Protein AF-A0A257ABW2-F1 (afdb_monomer)

pLDDT: mean 87.54, std 12.5, range [40.38, 98.19]

Foldseek 3Di:
DDCPDLQNDDPVVVVVVVVVCVVPDDPVVVVVVVVVSVCCVPPPDNDPVSVQNVVCVVPVDGDDDDDD

Sequence (68 aa):
MVDWGLLGIDEETAERDACKIEHDVDSKTLERLEKFVQFIQNAPHDPKWLKHFRHYINTGKHPKCDEE

Secondary structure (DSSP, 8-state):
-----TT---HHHHHHHHHHHHHHS-HHHHHHHHHHHHHHHT-SS--HHHHHHHHHHHHS-PPP----

Mean predicted aligned error: 5.17 Å

Solvent-accessible surface area (backbone atoms only — not comparable to full-atom values): 4349 Å² total; per-residue (Å²): 137,82,85,47,54,99,83,64,51,54,67,72,60,50,55,60,48,47,62,50,49,66,74,76,47,56,68,72,57,52,52,51,52,52,52,50,54,50,51,61,73,69,41,96,58,88,55,71,64,58,58,36,47,59,46,23,76,77,66,79,43,81,66,82,77,77,88,126

Radius of gyration: 14.26 Å; Cα contacts (8 Å, |Δi|>4): 23; chains: 1; bounding box: 36×22×33 Å

Structure (mmCIF, N/CA/C/O backbone):
data_AF-A0A257ABW2-F1
#
_entry.id   AF-A0A257ABW2-F1
#
loop_
_atom_site.group_PDB
_atom_site.id
_atom_site.type_symbol
_atom_site.label_atom_id
_atom_site.label_alt_id
_atom_site.label_comp_id
_atom_site.label_asym_id
_atom_site.label_entity_id
_atom_site.label_seq_id
_atom_site.pdbx_PDB_ins_code
_atom_site.Cartn_x
_atom_site.Cartn_y
_atom_site.Cartn_z
_atom_site.occupancy
_atom_site.B_iso_or_equiv
_atom_site.auth_seq_id
_atom_site.auth_comp_id
_atom_site.auth_asym_id
_atom_site.auth_atom_id
_atom_site.pdbx_PDB_model_num
ATOM 1 N N . MET A 1 1 ? -0.282 14.358 -15.307 1.00 40.38 1 MET A N 1
ATOM 2 C CA . MET A 1 1 ? 0.123 12.998 -14.898 1.00 40.38 1 MET A CA 1
ATOM 3 C C . MET A 1 1 ? -0.310 12.884 -13.455 1.00 40.38 1 MET A C 1
ATOM 5 O O . MET A 1 1 ? 0.287 13.547 -12.624 1.00 40.38 1 MET A O 1
ATOM 9 N N . VAL A 1 2 ? -1.457 12.260 -13.206 1.00 43.00 2 VAL A N 1
ATOM 10 C CA . VAL A 1 2 ? -2.072 12.239 -11.874 1.00 43.00 2 VAL A CA 1
ATOM 11 C C . VAL A 1 2 ? -1.499 11.019 -11.158 1.00 43.00 2 VAL A C 1
ATOM 13 O O . VAL A 1 2 ? -1.657 9.906 -11.658 1.00 43.00 2 VAL A O 1
ATOM 16 N N . ASP A 1 3 ? -0.745 11.229 -10.078 1.00 54.19 3 ASP A N 1
ATOM 17 C CA . ASP A 1 3 ? -0.258 10.147 -9.217 1.00 54.19 3 ASP A CA 1
ATOM 18 C C . ASP A 1 3 ? -1.457 9.590 -8.436 1.00 54.19 3 ASP A C 1
ATOM 20 O O . ASP A 1 3 ? -1.801 10.048 -7.352 1.00 54.19 3 ASP A O 1
ATOM 24 N N . TRP A 1 4 ? -2.131 8.611 -9.033 1.00 58.16 4 TRP A N 1
ATOM 25 C CA . TRP A 1 4 ? -3.019 7.694 -8.328 1.00 58.16 4 TRP A CA 1
ATOM 26 C C . TRP A 1 4 ? -2.142 6.881 -7.363 1.00 58.16 4 TRP A C 1
ATOM 28 O O . TRP A 1 4 ? -1.086 6.405 -7.779 1.00 58.16 4 TRP A O 1
ATOM 38 N N . GLY A 1 5 ? -2.511 6.789 -6.081 1.00 72.44 5 GLY A N 1
ATOM 39 C CA . GLY A 1 5 ? -1.660 6.292 -4.985 1.00 72.44 5 GLY A CA 1
ATOM 40 C C . GLY A 1 5 ? -1.124 4.855 -5.135 1.00 72.44 5 GLY A C 1
ATOM 41 O O . GLY A 1 5 ? -1.141 4.262 -6.208 1.00 72.44 5 GLY A O 1
ATOM 42 N N . LEU A 1 6 ? -0.642 4.246 -4.043 1.00 85.69 6 LEU A N 1
ATOM 43 C CA . LEU A 1 6 ? 0.021 2.923 -4.058 1.00 85.69 6 LEU A CA 1
ATOM 44 C C . LEU A 1 6 ? -0.728 1.854 -4.882 1.00 85.69 6 LEU A C 1
ATOM 46 O O . LEU A 1 6 ? -0.102 1.074 -5.594 1.00 85.69 6 LEU A O 1
ATOM 50 N N . LEU A 1 7 ? -2.061 1.845 -4.788 1.00 90.44 7 LEU A N 1
ATOM 51 C CA . LEU A 1 7 ? -2.941 0.872 -5.439 1.00 90.44 7 LEU A CA 1
ATOM 52 C C . LEU A 1 7 ? -3.435 1.289 -6.834 1.00 90.44 7 LEU A C 1
ATOM 54 O O . L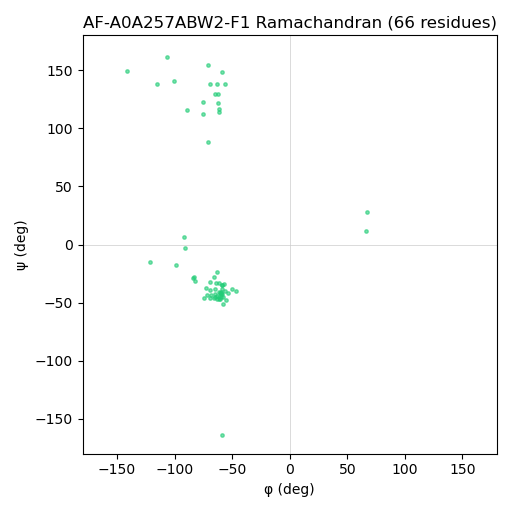EU A 1 7 ? -4.121 0.506 -7.482 1.00 90.44 7 LEU A O 1
ATOM 58 N N . GLY A 1 8 ? -3.092 2.489 -7.311 1.00 88.12 8 GLY A N 1
ATOM 59 C CA . GLY A 1 8 ? -3.493 2.975 -8.634 1.00 88.12 8 GLY A CA 1
ATOM 60 C C . GLY A 1 8 ? -4.998 3.225 -8.793 1.00 88.12 8 GLY A C 1
ATOM 61 O O . GLY A 1 8 ? -5.507 3.108 -9.903 1.00 88.12 8 GLY A O 1
ATOM 62 N N . ILE A 1 9 ? -5.695 3.546 -7.700 1.00 90.56 9 ILE A N 1
ATOM 63 C CA . ILE A 1 9 ? -7.127 3.886 -7.674 1.00 90.56 9 ILE A CA 1
ATOM 64 C C . ILE A 1 9 ? -7.335 5.386 -7.443 1.00 90.56 9 ILE A C 1
ATOM 66 O O . ILE A 1 9 ? -6.424 6.078 -6.977 1.00 90.56 9 ILE A O 1
ATOM 70 N N . ASP A 1 10 ? -8.528 5.877 -7.771 1.00 91.38 10 ASP A N 1
ATOM 71 C CA . ASP A 1 10 ? -8.910 7.264 -7.534 1.00 91.38 10 ASP A CA 1
ATOM 72 C C . ASP A 1 10 ? -9.128 7.594 -6.055 1.00 91.38 10 ASP A C 1
ATOM 74 O O . ASP A 1 10 ? -9.406 6.713 -5.243 1.00 91.38 10 ASP A O 1
ATOM 78 N N . GLU A 1 11 ? -8.952 8.873 -5.713 1.00 89.81 11 GLU A N 1
ATOM 79 C CA . GLU A 1 11 ? -9.039 9.380 -4.338 1.00 89.81 11 GLU A CA 1
ATOM 80 C C . GLU A 1 11 ? -10.420 9.128 -3.722 1.00 89.81 11 GLU A C 1
ATOM 82 O O . GLU A 1 11 ? -10.499 8.643 -2.598 1.00 89.81 11 GLU A O 1
ATOM 87 N N . GLU A 1 12 ? -11.499 9.342 -4.482 1.00 92.94 12 GLU A N 1
ATOM 88 C CA . GLU A 1 12 ? -12.870 9.101 -4.013 1.00 92.94 12 GLU A CA 1
ATOM 89 C C . GLU A 1 12 ? -13.082 7.622 -3.650 1.00 92.94 12 GLU A C 1
ATOM 91 O O . GLU A 1 12 ? -13.630 7.291 -2.593 1.00 92.94 12 GLU A O 1
ATOM 96 N N . THR A 1 13 ? -12.615 6.706 -4.502 1.00 93.94 13 THR A N 1
ATOM 97 C CA . THR A 1 13 ? -12.650 5.268 -4.218 1.00 93.94 13 THR A CA 1
ATOM 98 C C . THR A 1 13 ? -11.767 4.911 -3.023 1.00 93.94 13 THR A C 1
ATOM 100 O O . THR A 1 13 ? -12.206 4.145 -2.164 1.00 93.94 13 THR A O 1
ATOM 103 N N . ALA A 1 14 ? -10.564 5.483 -2.926 1.00 92.31 14 ALA A N 1
ATOM 104 C CA . ALA A 1 14 ? -9.641 5.229 -1.824 1.00 92.31 14 ALA A CA 1
ATOM 105 C C . ALA A 1 14 ? -10.224 5.652 -0.466 1.00 92.31 14 ALA A C 1
ATOM 107 O O . ALA A 1 14 ? -10.194 4.861 0.476 1.00 92.31 14 ALA A O 1
ATOM 108 N N . GLU A 1 15 ? -10.800 6.852 -0.366 1.00 92.00 15 GLU A N 1
ATOM 109 C CA . GLU A 1 15 ? -11.422 7.355 0.866 1.00 92.00 15 GLU A CA 1
ATOM 110 C C . GLU A 1 15 ? -12.621 6.503 1.288 1.00 92.00 15 GLU A C 1
ATOM 112 O O . GLU A 1 15 ? -12.736 6.084 2.446 1.00 92.00 15 GLU A O 1
ATOM 117 N N . ARG A 1 16 ? -13.509 6.197 0.336 1.00 94.81 16 ARG A N 1
ATOM 118 C CA . ARG A 1 16 ? -14.699 5.380 0.596 1.00 94.81 16 ARG A CA 1
ATOM 119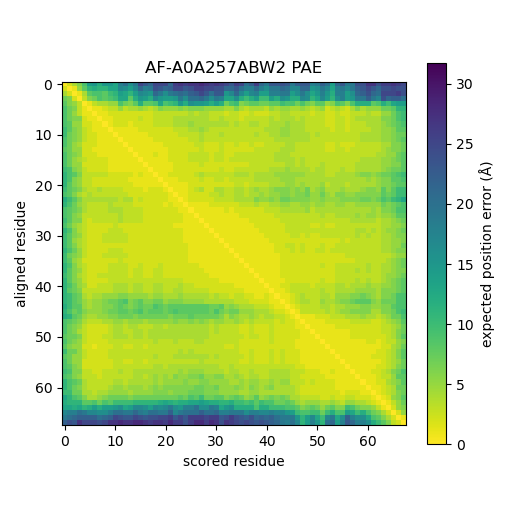 C C . ARG A 1 16 ? -14.333 3.990 1.106 1.00 94.81 16 ARG A C 1
ATOM 121 O O . ARG A 1 16 ? -15.025 3.464 1.979 1.00 94.81 16 ARG A O 1
ATOM 128 N N . ASP A 1 17 ? -13.304 3.373 0.537 1.00 93.81 17 ASP A N 1
ATOM 129 C CA . ASP A 1 17 ? -12.927 2.008 0.891 1.00 93.81 17 ASP A CA 1
ATOM 130 C C . ASP A 1 17 ? -12.071 1.955 2.163 1.00 93.81 17 ASP A C 1
ATOM 132 O O . ASP A 1 17 ? -12.254 1.026 2.950 1.00 93.81 17 ASP A O 1
ATOM 136 N N . ALA A 1 18 ? -11.246 2.971 2.446 1.00 92.06 18 ALA A N 1
ATOM 137 C CA . ALA A 1 18 ? -10.533 3.093 3.722 1.00 92.06 18 ALA A CA 1
ATOM 138 C C . ALA A 1 18 ? -11.502 3.065 4.914 1.00 92.06 18 ALA A C 1
ATOM 140 O O . ALA A 1 18 ? -11.336 2.253 5.820 1.00 92.06 18 ALA A O 1
ATOM 141 N N . CYS A 1 19 ? -12.585 3.846 4.852 1.00 91.69 19 CYS A N 1
ATOM 142 C CA . CYS A 1 19 ? -13.614 3.877 5.895 1.00 91.69 19 CYS A CA 1
ATOM 143 C C . CYS A 1 19 ? -14.266 2.501 6.135 1.00 91.69 19 CYS A C 1
ATOM 145 O O . CYS A 1 19 ? -14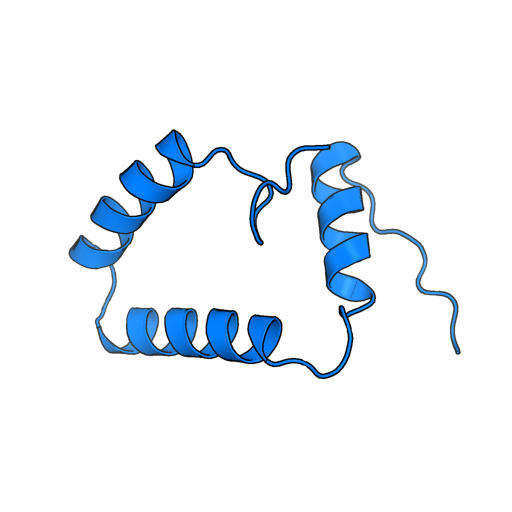.595 2.154 7.264 1.00 91.69 19 CYS A O 1
ATOM 147 N N . LYS A 1 20 ? -14.447 1.677 5.097 1.00 95.00 20 LYS A N 1
ATOM 148 C CA . LYS A 1 20 ? -14.992 0.318 5.270 1.00 95.00 20 LYS A CA 1
ATOM 149 C C . LYS A 1 20 ? -13.958 -0.624 5.877 1.00 95.00 20 LYS A C 1
ATOM 151 O O . LYS A 1 20 ? -14.259 -1.342 6.823 1.00 95.00 20 LYS A O 1
ATOM 156 N N . ILE A 1 21 ? -12.734 -0.589 5.349 1.00 93.69 21 ILE A N 1
ATOM 157 C CA . ILE A 1 21 ? -11.624 -1.426 5.813 1.00 93.69 21 ILE A CA 1
ATOM 158 C C . ILE A 1 21 ? -11.359 -1.174 7.299 1.00 93.69 21 ILE A C 1
ATOM 160 O O . ILE A 1 21 ? -11.231 -2.131 8.055 1.00 93.69 21 ILE A O 1
ATOM 164 N N . GLU A 1 22 ? -11.330 0.084 7.736 1.00 90.00 22 GLU A N 1
ATOM 165 C CA . GLU A 1 22 ? -11.088 0.446 9.137 1.00 90.00 22 GLU A CA 1
ATOM 166 C C . GLU A 1 22 ? -12.148 -0.105 10.101 1.00 90.00 22 GLU A C 1
ATOM 168 O O . GLU A 1 22 ? -11.814 -0.452 11.233 1.00 90.00 22 GLU A O 1
ATOM 173 N N . HIS A 1 23 ? -13.406 -0.220 9.665 1.00 93.06 23 HIS A N 1
ATOM 174 C CA . HIS A 1 23 ? -14.490 -0.741 10.501 1.00 93.06 23 HIS A CA 1
ATOM 175 C C . HIS A 1 23 ? -14.572 -2.275 10.517 1.00 93.06 23 HIS A C 1
ATOM 177 O O . HIS A 1 23 ? -15.009 -2.842 11.519 1.00 93.06 23 HIS A O 1
ATOM 183 N N . ASP A 1 24 ? -14.151 -2.942 9.439 1.00 95.69 24 ASP A N 1
ATOM 184 C CA . ASP A 1 24 ? -14.313 -4.393 9.272 1.00 95.69 24 ASP A CA 1
ATOM 185 C C . ASP A 1 24 ? -13.051 -5.205 9.625 1.00 95.69 24 ASP A C 1
ATOM 187 O O . ASP A 1 24 ? -13.123 -6.422 9.828 1.00 95.69 24 ASP A O 1
ATOM 191 N N . VAL A 1 25 ? -11.880 -4.564 9.683 1.00 95.56 25 VAL A N 1
ATOM 192 C CA . VAL A 1 25 ? -10.584 -5.231 9.877 1.00 95.56 25 VAL A CA 1
ATOM 193 C C . VAL A 1 25 ? -10.099 -5.123 11.325 1.00 95.56 25 VAL A C 1
ATOM 195 O O . VAL A 1 25 ? -10.201 -4.085 11.969 1.00 95.56 25 VAL A O 1
ATOM 198 N N . ASP A 1 26 ? -9.511 -6.208 11.842 1.00 97.81 26 ASP A N 1
ATOM 199 C CA . ASP A 1 26 ? -8.889 -6.233 13.171 1.00 97.81 26 ASP A CA 1
ATOM 200 C C . ASP A 1 26 ? -7.809 -5.146 13.321 1.00 97.81 26 ASP A C 1
ATOM 202 O O . ASP A 1 26 ? -6.972 -4.950 12.432 1.00 97.81 26 ASP A O 1
ATOM 206 N N . SER A 1 27 ? -7.777 -4.481 14.478 1.00 95.75 27 SER A N 1
ATOM 207 C CA . SER A 1 27 ? -6.898 -3.333 14.731 1.00 95.75 27 SER A CA 1
ATOM 208 C C . SER A 1 27 ? -5.413 -3.648 14.535 1.00 95.75 27 SER A C 1
ATOM 210 O O . SER A 1 27 ? -4.666 -2.812 14.027 1.00 95.75 27 SER A O 1
ATOM 212 N N . LYS A 1 28 ? -4.972 -4.873 14.845 1.00 98.00 28 LYS A N 1
ATOM 213 C CA . LYS A 1 28 ? -3.584 -5.302 14.624 1.00 98.00 28 LYS A CA 1
ATOM 214 C C . LYS A 1 28 ? -3.257 -5.441 13.140 1.00 98.00 28 LYS A C 1
ATOM 216 O O . LYS A 1 28 ? -2.113 -5.237 12.732 1.00 98.00 28 LYS A O 1
ATOM 221 N N . THR A 1 29 ? -4.240 -5.823 12.329 1.00 97.56 29 THR A N 1
ATOM 222 C CA . THR A 1 29 ? -4.089 -5.906 10.871 1.00 97.56 29 THR A CA 1
ATOM 223 C C . THR A 1 29 ? -4.014 -4.508 10.269 1.00 97.56 29 THR A C 1
ATOM 225 O O . THR A 1 29 ? -3.120 -4.258 9.462 1.00 97.56 29 THR A O 1
ATOM 228 N N . LEU A 1 30 ? -4.867 -3.581 10.717 1.00 96.19 30 LEU A N 1
ATOM 229 C CA . LEU A 1 30 ? -4.823 -2.181 10.287 1.00 96.19 30 LEU A CA 1
ATOM 230 C C . LEU A 1 30 ? -3.474 -1.525 10.627 1.00 96.19 30 LEU A C 1
ATOM 232 O O . LEU A 1 30 ? -2.842 -0.943 9.749 1.00 96.19 30 LEU A O 1
ATOM 236 N N . GLU A 1 31 ? -2.963 -1.731 11.845 1.00 97.06 31 GLU A N 1
ATOM 237 C CA . GLU A 1 31 ? -1.636 -1.250 12.266 1.00 97.06 31 GLU A CA 1
ATOM 238 C C . GLU A 1 31 ? -0.514 -1.763 11.341 1.00 97.06 31 GLU A C 1
ATOM 240 O O . GLU A 1 31 ? 0.431 -1.045 11.005 1.00 97.06 31 GLU A O 1
ATOM 245 N N . ARG A 1 32 ? -0.596 -3.026 10.902 1.00 98.19 32 ARG A N 1
ATOM 246 C CA . ARG A 1 32 ? 0.385 -3.610 9.974 1.00 98.19 32 ARG A CA 1
ATOM 247 C C . ARG A 1 32 ? 0.286 -3.004 8.577 1.00 98.19 32 ARG A C 1
ATOM 249 O O . ARG A 1 32 ? 1.329 -2.794 7.957 1.00 98.19 32 ARG A O 1
ATOM 256 N N . LEU A 1 33 ? -0.926 -2.739 8.090 1.00 95.44 33 LEU A N 1
ATOM 257 C CA . LEU A 1 33 ? -1.150 -2.083 6.799 1.00 95.44 33 LEU A CA 1
ATOM 258 C C . LEU A 1 33 ? -0.610 -0.651 6.811 1.00 95.44 33 LEU A C 1
ATOM 260 O O . LEU A 1 33 ? 0.125 -0.276 5.899 1.00 95.44 33 LEU A O 1
ATOM 264 N N . GLU A 1 34 ? -0.880 0.109 7.873 1.00 93.94 34 GLU A N 1
ATOM 265 C CA . GLU A 1 34 ? -0.348 1.462 8.058 1.00 93.94 34 GLU A CA 1
ATOM 266 C C . GLU A 1 34 ? 1.187 1.460 8.042 1.00 93.94 34 GLU A C 1
ATOM 268 O O . GLU A 1 34 ? 1.809 2.172 7.250 1.00 93.94 34 GLU A O 1
ATOM 273 N N . LYS A 1 35 ? 1.816 0.589 8.843 1.00 97.25 35 LYS A N 1
ATOM 274 C CA . LYS A 1 35 ? 3.280 0.439 8.871 1.00 97.25 35 LYS A CA 1
ATOM 275 C C . LYS A 1 35 ? 3.859 0.046 7.517 1.00 97.25 35 LYS A C 1
ATOM 277 O O . LYS A 1 35 ? 4.962 0.472 7.183 1.00 97.25 35 LYS A O 1
ATOM 282 N N . PHE A 1 36 ? 3.147 -0.763 6.737 1.00 94.44 36 PHE A N 1
ATOM 283 C CA . PHE A 1 36 ? 3.584 -1.145 5.398 1.00 94.44 36 PHE A CA 1
ATOM 284 C C . PHE A 1 36 ? 3.543 0.040 4.425 1.00 94.44 36 PHE A C 1
ATOM 286 O O . PHE A 1 36 ? 4.516 0.265 3.704 1.00 94.44 36 PHE A O 1
ATOM 293 N N . VAL A 1 37 ? 2.476 0.843 4.453 1.00 91.50 37 VAL A N 1
ATOM 294 C CA . VAL A 1 37 ? 2.390 2.084 3.664 1.00 91.50 37 VAL A CA 1
ATOM 295 C C . VAL A 1 37 ? 3.505 3.052 4.065 1.00 91.50 37 VAL A C 1
ATOM 297 O O . VAL A 1 37 ? 4.229 3.537 3.195 1.00 91.50 37 VAL A O 1
ATOM 300 N N . GLN A 1 38 ? 3.719 3.262 5.367 1.00 92.81 38 GLN A N 1
ATOM 301 C CA . GLN A 1 38 ? 4.802 4.106 5.885 1.00 92.81 38 GLN A CA 1
ATOM 302 C C . GLN A 1 38 ? 6.185 3.593 5.472 1.00 92.81 38 GLN A C 1
ATOM 304 O O . GLN A 1 38 ? 7.051 4.386 5.110 1.00 92.81 38 GLN A O 1
ATOM 309 N N . PHE A 1 39 ? 6.415 2.279 5.510 1.00 92.94 39 PHE A N 1
ATOM 310 C CA . PHE A 1 39 ? 7.674 1.675 5.073 1.00 92.94 39 PHE A CA 1
ATOM 311 C C . PHE A 1 39 ? 7.976 1.993 3.603 1.00 92.94 39 PHE A C 1
ATOM 313 O O . PHE A 1 39 ? 9.107 2.343 3.275 1.00 92.94 39 PHE A O 1
ATOM 320 N N . ILE A 1 40 ? 6.968 1.919 2.730 1.00 90.75 40 ILE A N 1
ATOM 321 C CA . ILE A 1 40 ? 7.121 2.234 1.304 1.00 90.75 40 ILE A CA 1
ATOM 322 C C . ILE A 1 40 ? 7.362 3.733 1.099 1.00 90.75 40 ILE A C 1
ATOM 324 O O . ILE A 1 40 ? 8.267 4.105 0.359 1.00 90.75 40 ILE A O 1
ATOM 328 N N . GLN A 1 41 ? 6.581 4.592 1.761 1.00 86.38 41 GLN A N 1
ATOM 329 C CA . GLN A 1 41 ? 6.690 6.051 1.628 1.00 86.38 41 GLN A CA 1
ATOM 330 C C . GLN A 1 41 ? 8.029 6.602 2.131 1.00 86.38 41 GLN A C 1
ATOM 332 O O . GLN A 1 41 ? 8.534 7.575 1.580 1.00 86.38 41 GLN A O 1
ATOM 337 N N . ASN A 1 42 ? 8.607 5.975 3.157 1.00 89.62 42 ASN A N 1
ATOM 338 C CA . ASN A 1 42 ? 9.893 6.370 3.730 1.00 89.62 42 ASN A CA 1
ATOM 339 C C . ASN A 1 42 ? 11.088 5.636 3.098 1.00 89.62 42 ASN A C 1
ATOM 341 O O . ASN A 1 42 ? 12.214 5.767 3.586 1.00 89.62 42 ASN A O 1
ATOM 345 N N . ALA A 1 43 ? 10.874 4.845 2.042 1.00 89.19 43 ALA A N 1
ATOM 346 C CA . ALA A 1 43 ? 11.970 4.194 1.343 1.00 89.19 43 ALA A CA 1
ATOM 347 C C . ALA A 1 43 ? 12.897 5.256 0.712 1.00 89.19 43 ALA A C 1
ATOM 349 O O . ALA A 1 43 ? 12.415 6.220 0.117 1.00 89.19 43 ALA A O 1
ATOM 350 N N . PRO A 1 44 ? 14.231 5.088 0.785 1.00 89.31 44 PRO A N 1
ATOM 351 C CA . PRO A 1 44 ? 15.178 6.072 0.249 1.00 89.31 44 PRO A CA 1
ATOM 352 C C . PRO A 1 44 ? 15.062 6.247 -1.273 1.00 89.31 44 PRO A C 1
ATOM 354 O O . PRO A 1 44 ? 15.439 7.287 -1.813 1.00 89.31 44 PRO A O 1
ATOM 357 N N . HIS A 1 45 ? 14.534 5.233 -1.964 1.00 85.69 45 HIS A N 1
ATOM 358 C CA . HIS A 1 45 ? 14.292 5.226 -3.400 1.00 85.69 45 HIS A CA 1
ATOM 359 C C . HIS A 1 45 ? 12.967 4.525 -3.706 1.00 85.69 45 HIS A C 1
ATOM 361 O O . HIS A 1 45 ? 12.592 3.581 -3.010 1.00 8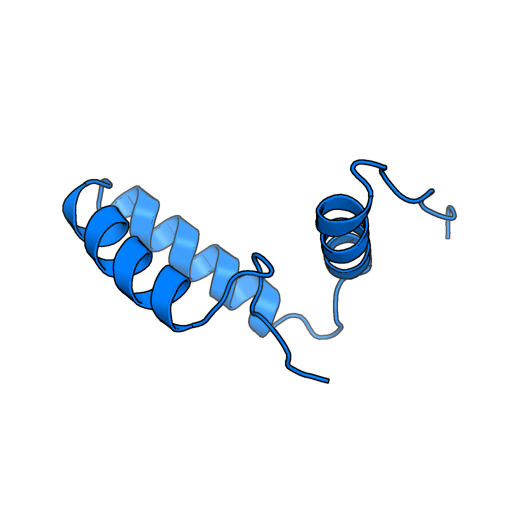5.69 45 HIS A O 1
ATOM 367 N N . ASP A 1 46 ? 12.301 4.950 -4.783 1.00 81.56 46 ASP A N 1
ATOM 368 C CA . ASP A 1 46 ?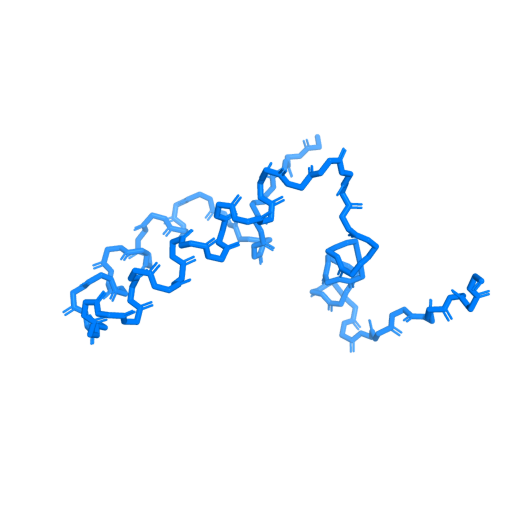 11.100 4.286 -5.296 1.00 81.56 46 ASP A CA 1
ATOM 369 C C . ASP A 1 46 ? 11.436 2.840 -5.711 1.00 81.56 46 ASP A C 1
ATOM 371 O O . ASP A 1 46 ? 12.266 2.637 -6.611 1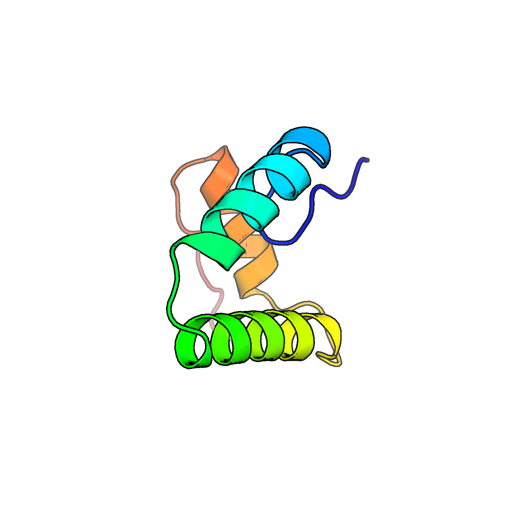.00 81.56 46 ASP A O 1
ATOM 375 N N . PRO A 1 47 ? 10.851 1.819 -5.062 1.00 85.25 47 PRO A N 1
ATOM 376 C CA . PRO A 1 47 ? 11.248 0.449 -5.313 1.00 85.25 47 PRO A CA 1
ATOM 377 C C . PRO A 1 47 ? 10.832 -0.018 -6.714 1.00 85.25 47 PRO A C 1
ATOM 379 O O . PRO A 1 47 ? 9.700 0.175 -7.157 1.00 85.25 47 PRO A O 1
ATOM 382 N N . LYS A 1 48 ? 11.732 -0.740 -7.398 1.00 87.38 48 LYS A N 1
ATOM 383 C CA . LYS A 1 48 ? 11.503 -1.318 -8.742 1.00 87.38 48 LYS A CA 1
ATOM 384 C C . LYS A 1 48 ? 10.191 -2.109 -8.823 1.00 87.38 48 LYS A C 1
ATOM 386 O O . LYS A 1 48 ? 9.461 -2.011 -9.809 1.00 87.38 48 LYS A O 1
ATOM 391 N N . TRP A 1 49 ? 9.845 -2.834 -7.757 1.00 88.62 49 TRP A N 1
ATOM 392 C CA . TRP A 1 49 ? 8.609 -3.611 -7.702 1.00 88.62 49 TRP A CA 1
ATOM 393 C C . TRP A 1 49 ? 7.343 -2.743 -7.720 1.00 88.62 49 TRP A C 1
ATOM 395 O O . TRP A 1 49 ? 6.331 -3.199 -8.245 1.00 88.62 49 TRP A O 1
ATOM 405 N N . LEU A 1 50 ? 7.374 -1.497 -7.233 1.00 89.62 50 LEU A N 1
ATOM 406 C CA . LEU A 1 50 ? 6.205 -0.615 -7.271 1.00 89.62 50 LEU A CA 1
ATOM 407 C C . LEU A 1 50 ? 5.935 -0.117 -8.696 1.00 89.62 50 LEU A C 1
ATOM 409 O O . LEU A 1 50 ? 4.791 -0.102 -9.154 1.00 89.62 50 LEU A O 1
ATOM 413 N N . LYS A 1 51 ? 6.993 0.165 -9.463 1.00 87.25 51 LYS A N 1
ATOM 414 C CA . LYS A 1 51 ? 6.883 0.400 -10.914 1.00 87.25 51 LYS A CA 1
ATOM 415 C C . LYS A 1 51 ? 6.337 -0.827 -11.637 1.00 87.25 51 LYS A C 1
ATOM 417 O O . LYS A 1 51 ? 5.484 -0.699 -12.515 1.00 87.25 51 LYS A O 1
ATOM 422 N N . HIS A 1 52 ? 6.789 -2.020 -11.251 1.00 91.31 52 HIS A N 1
ATOM 423 C CA . HIS A 1 52 ? 6.274 -3.260 -11.827 1.00 91.31 52 HIS A CA 1
ATOM 424 C C . HIS A 1 52 ? 4.803 -3.483 -11.487 1.00 91.31 52 HIS A C 1
ATOM 426 O O . HIS A 1 52 ? 4.041 -3.911 -12.349 1.00 91.31 52 HIS A O 1
ATOM 432 N N . PHE A 1 53 ? 4.391 -3.144 -10.269 1.00 91.88 53 PHE A N 1
ATOM 433 C CA . PHE A 1 53 ? 3.004 -3.229 -9.842 1.00 91.88 53 PHE A CA 1
ATOM 434 C C . PHE A 1 53 ? 2.109 -2.287 -10.655 1.00 91.88 53 PHE A C 1
ATOM 436 O O . PHE A 1 53 ? 1.090 -2.719 -11.188 1.00 91.88 53 PHE A O 1
ATOM 443 N N . ARG A 1 54 ? 2.545 -1.041 -10.883 1.00 89.50 54 ARG A N 1
ATOM 444 C CA . ARG A 1 54 ? 1.855 -0.095 -11.781 1.00 89.50 54 ARG A CA 1
ATOM 445 C C . ARG A 1 54 ? 1.735 -0.626 -13.213 1.00 89.50 54 ARG A C 1
ATOM 447 O O . ARG A 1 54 ? 0.704 -0.441 -13.855 1.00 89.50 54 ARG A O 1
ATOM 454 N N . HIS A 1 55 ? 2.759 -1.309 -13.727 1.00 90.81 55 HIS A N 1
ATOM 455 C CA . HIS A 1 55 ? 2.662 -1.976 -15.028 1.00 90.81 55 HIS A CA 1
ATOM 456 C C . HIS A 1 55 ? 1.642 -3.121 -14.996 1.00 90.81 55 HIS A C 1
ATOM 458 O O . HIS A 1 55 ? 0.796 -3.210 -15.883 1.00 90.81 55 HIS A O 1
ATOM 464 N N . TYR A 1 56 ? 1.693 -3.959 -13.961 1.00 93.75 56 TYR A N 1
ATOM 465 C CA . TYR A 1 56 ? 0.803 -5.104 -13.797 1.00 93.75 56 TYR A CA 1
ATOM 466 C C . TYR A 1 56 ? -0.672 -4.692 -13.738 1.00 93.75 56 TYR A C 1
ATOM 468 O O . TYR A 1 56 ? -1.486 -5.316 -14.409 1.00 93.75 56 TYR A O 1
ATOM 476 N N . ILE A 1 57 ? -1.013 -3.613 -13.024 1.00 92.62 57 ILE A N 1
ATOM 477 C CA . ILE A 1 57 ? -2.385 -3.072 -12.976 1.00 92.62 57 ILE A CA 1
ATOM 478 C C . ILE A 1 57 ? -2.928 -2.805 -14.388 1.00 92.62 57 ILE A C 1
ATOM 480 O O . ILE A 1 57 ? -4.073 -3.129 -14.686 1.00 92.62 57 ILE A O 1
ATOM 484 N N . ASN A 1 58 ? -2.098 -2.248 -15.272 1.00 89.94 58 ASN A N 1
ATOM 485 C CA . ASN A 1 58 ? -2.521 -1.847 -16.613 1.00 89.94 58 ASN A CA 1
ATOM 486 C C . ASN A 1 58 ? -2.513 -2.993 -17.635 1.00 89.94 58 ASN A C 1
ATOM 488 O O . ASN A 1 58 ? -3.239 -2.934 -18.625 1.00 89.94 58 ASN A O 1
ATOM 492 N N . THR A 1 59 ? -1.662 -4.006 -17.452 1.00 94.38 59 THR A N 1
ATOM 493 C CA . THR A 1 59 ? -1.399 -5.017 -18.494 1.00 94.38 59 THR A CA 1
ATOM 494 C C . THR A 1 59 ? -1.702 -6.454 -18.079 1.00 94.38 59 THR A C 1
ATOM 496 O O . THR A 1 59 ? -1.740 -7.331 -18.944 1.00 94.38 59 THR A O 1
ATOM 499 N N . GLY A 1 60 ? -1.861 -6.721 -16.780 1.00 94.69 60 GLY A N 1
ATOM 500 C CA . GLY A 1 60 ? -1.959 -8.064 -16.204 1.00 94.69 60 GLY A CA 1
ATOM 501 C C . GLY A 1 60 ? -0.678 -8.899 -16.323 1.00 94.69 60 GLY A C 1
ATOM 502 O O . GLY A 1 60 ? -0.712 -10.109 -16.113 1.00 94.69 60 GLY A O 1
ATOM 503 N N . LYS A 1 61 ? 0.453 -8.294 -16.707 1.00 95.12 61 LYS A N 1
ATOM 504 C CA . LYS A 1 61 ? 1.725 -8.995 -16.940 1.00 95.12 61 LYS A CA 1
ATOM 505 C C . LYS A 1 61 ? 2.774 -8.544 -15.940 1.00 95.12 61 LYS A C 1
ATOM 507 O O . LYS A 1 61 ? 2.911 -7.356 -15.674 1.00 95.12 61 LYS A O 1
ATOM 512 N N . HIS A 1 62 ? 3.551 -9.486 -15.416 1.00 91.56 62 HIS A N 1
ATOM 513 C CA . HIS A 1 62 ? 4.744 -9.151 -14.647 1.00 91.56 62 HIS A CA 1
ATOM 514 C C . HIS A 1 62 ? 5.852 -8.695 -15.605 1.00 91.56 62 HIS A C 1
ATOM 516 O O . HIS A 1 62 ? 6.226 -9.466 -16.497 1.00 91.56 62 HIS A O 1
ATOM 522 N N . PRO A 1 63 ? 6.396 -7.474 -15.448 1.00 89.25 63 PRO A N 1
ATOM 523 C CA . PRO A 1 63 ? 7.614 -7.096 -16.147 1.00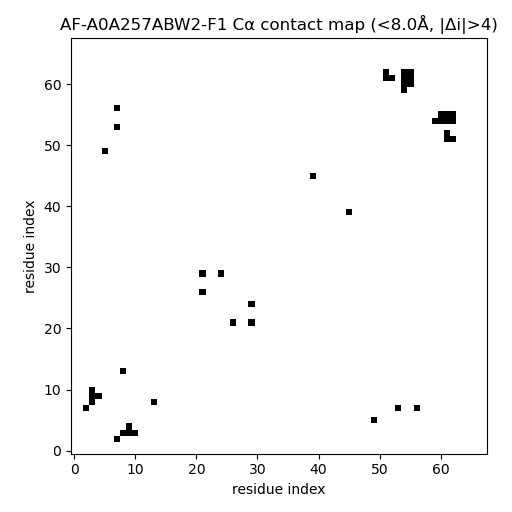 89.25 63 PRO A CA 1
ATOM 524 C C . PRO A 1 63 ? 8.741 -8.049 -15.774 1.00 89.25 63 PRO A C 1
ATOM 526 O O . PRO A 1 63 ? 8.802 -8.543 -14.645 1.00 89.25 63 PRO A O 1
ATOM 529 N N . LYS A 1 64 ? 9.655 -8.282 -16.715 1.00 85.50 64 LYS A N 1
ATOM 530 C CA . LYS A 1 64 ? 10.889 -8.993 -16.398 1.00 85.50 64 LYS A CA 1
ATOM 531 C C . LYS A 1 64 ? 11.671 -8.163 -15.382 1.00 85.50 64 LYS A C 1
ATOM 533 O O . LYS A 1 64 ? 11.859 -6.965 -15.5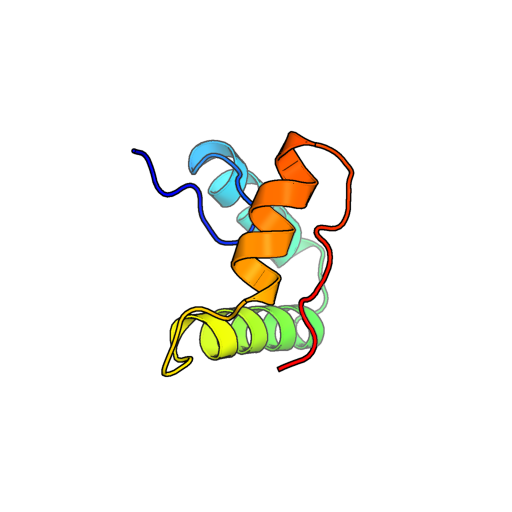75 1.00 85.50 64 LYS A O 1
ATOM 538 N N . CYS A 1 65 ? 12.100 -8.793 -14.297 1.00 78.44 65 CYS A N 1
ATOM 539 C CA . CYS A 1 65 ? 13.161 -8.226 -13.486 1.00 78.44 65 CYS A CA 1
ATOM 540 C C . CYS A 1 65 ? 14.454 -8.451 -14.260 1.00 78.44 65 CYS A C 1
ATOM 542 O O . CYS A 1 65 ? 14.851 -9.598 -14.441 1.00 78.44 65 CYS A O 1
ATOM 544 N N . ASP A 1 66 ? 15.079 -7.380 -14.739 1.00 71.75 66 ASP A N 1
ATOM 545 C CA . ASP A 1 66 ? 16.485 -7.477 -15.110 1.00 71.75 66 ASP A CA 1
ATOM 546 C C . ASP A 1 66 ? 17.249 -7.830 -13.828 1.00 71.75 66 ASP A C 1
ATOM 548 O O . ASP A 1 66 ? 17.085 -7.135 -12.813 1.00 71.75 66 ASP A O 1
ATOM 552 N N . GLU A 1 67 ? 17.963 -8.957 -13.857 1.00 57.81 67 GLU A N 1
ATOM 553 C CA . GLU A 1 67 ? 18.927 -9.335 -12.825 1.00 57.81 67 GLU A CA 1
ATOM 554 C C . GLU A 1 67 ? 20.014 -8.250 -12.821 1.00 57.81 67 GLU A C 1
ATOM 556 O O . GLU A 1 67 ? 20.683 -8.044 -13.833 1.00 57.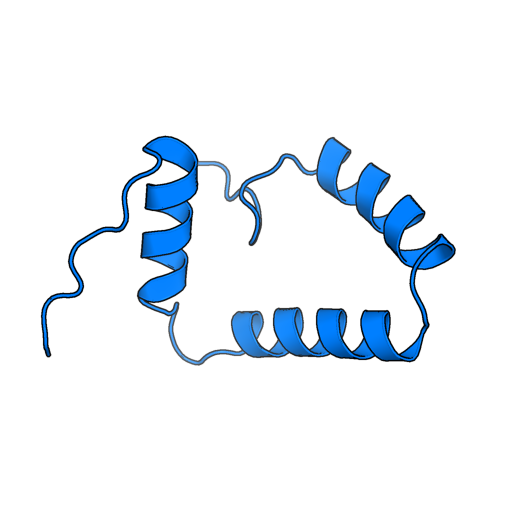81 67 GLU A O 1
ATOM 561 N N . GLU A 1 68 ? 20.102 -7.493 -11.726 1.00 54.38 68 GLU A N 1
ATOM 562 C CA . GLU A 1 68 ? 21.196 -6.547 -11.463 1.00 54.38 68 GLU A CA 1
ATOM 563 C C . GLU A 1 68 ? 22.350 -7.262 -10.759 1.00 54.38 68 GLU A C 1
ATOM 565 O O . GLU A 1 68 ? 22.066 -8.045 -9.820 1.00 54.38 68 GLU A O 1
#